Protein AF-A0A016VMX6-F1 (afdb_monomer_lite)

Sequence (117 aa):
MRLDPNASHIEQLVANACCGRALQEDLQKHRRKKILETAEGRKSLKKCRRDLRDHNIPLTALLNEEGIVTSSRREMEAITERFYTNLFRSSVPVVNPNIVMKHLGFFPQKSALRSKA

Organism: NCBI:txid53326

Foldseek 3Di:
DDDDPPDDPVVVVVVVVVVVVVVVVVLVVVLVVQLVVCVVVVHDSVVSVVVSVVVVPDPQLQQDPVSDRDPDPVSSVVSNCVVVCVVPPDPDPPPPCVVVCPPDDDDDDDDDDDDDD

Radius of gyration: 25.3 Å; chains: 1; bounding box: 55×51×58 Å

pLDDT: mean 74.59, std 19.16, range [32.91, 97.38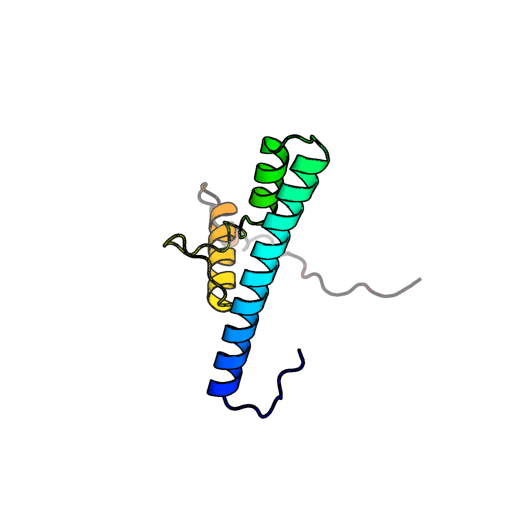]

Structure (mmCIF, N/CA/C/O backbone):
data_AF-A0A016VMX6-F1
#
_entry.id   AF-A0A016VMX6-F1
#
loop_
_atom_site.group_PDB
_atom_site.id
_atom_site.type_symbol
_atom_site.label_atom_id
_atom_site.label_alt_id
_atom_site.label_comp_id
_atom_site.label_asym_id
_atom_site.label_entity_id
_atom_site.label_seq_id
_atom_site.pdbx_PDB_ins_code
_atom_site.Cartn_x
_atom_site.Cartn_y
_atom_site.Cartn_z
_atom_site.occupancy
_atom_site.B_iso_or_equiv
_atom_site.auth_seq_id
_atom_site.auth_comp_id
_atom_site.auth_asym_id
_atom_site.auth_atom_id
_atom_site.pdbx_PDB_model_num
ATOM 1 N N . MET A 1 1 ? 6.644 13.952 -11.680 1.00 53.19 1 MET A N 1
ATOM 2 C CA . MET A 1 1 ? 8.003 14.233 -12.188 1.00 53.19 1 MET A CA 1
ATOM 3 C C . MET A 1 1 ? 8.057 13.778 -13.635 1.00 53.19 1 MET A C 1
ATOM 5 O O . MET A 1 1 ? 7.621 12.666 -13.904 1.00 53.19 1 MET A O 1
ATOM 9 N N . ARG A 1 2 ? 8.473 14.642 -14.568 1.00 55.34 2 ARG A N 1
ATOM 10 C CA . ARG A 1 2 ? 8.693 14.244 -15.966 1.00 55.34 2 ARG A CA 1
ATOM 11 C C . ARG A 1 2 ? 10.072 13.594 -16.036 1.00 55.34 2 ARG A C 1
ATOM 13 O O . ARG A 1 2 ? 11.055 14.269 -15.758 1.00 55.34 2 ARG A O 1
ATOM 20 N N . LEU A 1 3 ? 10.118 12.294 -16.311 1.00 61.50 3 LEU A N 1
ATOM 21 C CA . LEU A 1 3 ? 11.367 11.599 -16.613 1.00 61.50 3 LEU A CA 1
ATOM 22 C C . LEU A 1 3 ? 11.807 12.026 -18.016 1.00 61.50 3 LEU A C 1
ATOM 24 O O . LEU A 1 3 ? 10.973 12.076 -18.922 1.00 61.50 3 LEU A O 1
ATOM 28 N N . ASP A 1 4 ? 13.080 12.382 -18.169 1.00 67.06 4 ASP A N 1
ATOM 29 C CA . ASP A 1 4 ? 13.659 12.676 -19.477 1.00 67.06 4 ASP A CA 1
ATOM 30 C C . ASP A 1 4 ? 13.658 11.383 -20.315 1.00 67.06 4 ASP A C 1
ATOM 32 O O . ASP A 1 4 ? 14.247 10.386 -19.884 1.00 67.06 4 ASP A O 1
ATOM 36 N N . PRO A 1 5 ? 12.989 11.356 -21.482 1.00 68.56 5 PRO A N 1
ATOM 37 C CA . PRO A 1 5 ? 12.968 10.181 -22.347 1.00 68.56 5 PRO A CA 1
ATOM 38 C C . PRO A 1 5 ? 14.355 9.773 -22.874 1.00 68.56 5 PRO A C 1
ATOM 40 O O . PRO A 1 5 ? 14.494 8.641 -23.331 1.00 68.56 5 PRO A O 1
ATOM 43 N N . ASN A 1 6 ? 15.372 10.638 -22.777 1.00 75.88 6 ASN A N 1
ATOM 44 C CA . ASN A 1 6 ? 16.751 10.353 -23.185 1.00 75.88 6 ASN A CA 1
ATOM 45 C C . ASN A 1 6 ? 17.691 9.969 -22.024 1.00 75.88 6 ASN A C 1
ATOM 47 O O . ASN A 1 6 ? 18.875 9.736 -22.265 1.00 75.88 6 ASN A O 1
ATOM 51 N N . ALA A 1 7 ? 17.198 9.891 -20.782 1.00 74.56 7 ALA A N 1
ATOM 52 C CA . ALA A 1 7 ? 18.022 9.533 -19.627 1.00 74.56 7 ALA A CA 1
ATOM 53 C C . ALA A 1 7 ? 18.568 8.101 -19.735 1.00 74.56 7 ALA A C 1
ATOM 55 O O . ALA A 1 7 ? 17.842 7.166 -20.094 1.00 74.56 7 ALA A O 1
ATOM 56 N N . SER A 1 8 ? 19.834 7.919 -19.356 1.00 86.62 8 SER A N 1
ATOM 57 C CA . SER A 1 8 ? 20.474 6.603 -19.301 1.00 86.62 8 SER A CA 1
ATOM 58 C C . SER A 1 8 ? 19.714 5.669 -18.351 1.00 86.62 8 SER A C 1
ATOM 60 O O . SER A 1 8 ? 19.136 6.101 -17.352 1.00 86.62 8 SER A O 1
ATOM 62 N N . HIS A 1 9 ? 19.742 4.360 -18.618 1.00 82.38 9 HIS A N 1
ATOM 63 C CA . HIS A 1 9 ? 19.076 3.355 -17.781 1.00 82.38 9 HIS A CA 1
ATOM 64 C C . HIS A 1 9 ? 19.452 3.483 -16.291 1.00 82.38 9 HIS A C 1
ATOM 66 O O . HIS A 1 9 ? 18.602 3.351 -15.412 1.00 82.38 9 HIS A O 1
ATOM 72 N N . ILE A 1 10 ? 20.715 3.816 -16.006 1.00 85.12 10 ILE A N 1
ATOM 73 C CA . ILE A 1 10 ? 21.212 4.030 -14.641 1.00 85.12 10 ILE A CA 1
ATOM 74 C C . ILE A 1 10 ? 20.560 5.264 -14.001 1.00 85.12 10 ILE A C 1
ATOM 76 O O . ILE A 1 10 ? 20.144 5.211 -12.845 1.00 85.12 10 ILE A O 1
ATOM 80 N N . GLU A 1 11 ? 20.410 6.360 -14.744 1.00 85.06 11 GLU A N 1
ATOM 81 C CA . GLU A 1 11 ? 19.786 7.594 -14.252 1.00 85.06 11 GLU A CA 1
ATOM 82 C C . GLU A 1 11 ? 18.305 7.379 -13.926 1.00 85.06 11 GLU A C 1
ATOM 84 O O . GLU A 1 11 ? 17.820 7.856 -12.900 1.00 85.06 11 GLU A O 1
ATOM 89 N N . GLN A 1 12 ? 17.600 6.584 -14.739 1.00 78.56 12 GLN A N 1
ATOM 90 C CA . GLN A 1 12 ? 16.213 6.200 -14.468 1.00 78.56 12 GLN A CA 1
ATOM 91 C C . GLN A 1 12 ? 16.088 5.366 -13.185 1.00 78.56 12 GLN A C 1
ATOM 93 O O . GLN A 1 12 ? 15.199 5.619 -12.369 1.00 78.56 12 GLN A O 1
ATOM 98 N N . LEU A 1 13 ? 16.988 4.399 -12.967 1.00 80.06 13 LEU A N 1
ATOM 99 C CA . LEU A 1 13 ? 17.010 3.598 -11.737 1.00 80.06 13 LEU A CA 1
ATOM 100 C C . LEU A 1 13 ? 17.261 4.467 -10.500 1.00 80.06 13 LEU A C 1
ATOM 102 O O . LEU A 1 13 ? 16.560 4.330 -9.495 1.00 80.06 13 LEU A O 1
ATOM 106 N N . VAL A 1 14 ? 18.218 5.394 -10.582 1.00 87.50 14 VAL A N 1
ATOM 107 C CA . VAL A 1 14 ? 18.524 6.335 -9.497 1.00 87.50 14 VAL A CA 1
ATOM 108 C C . VAL A 1 14 ? 17.328 7.245 -9.213 1.00 87.50 14 VAL A C 1
ATOM 110 O O . VAL A 1 14 ? 16.941 7.393 -8.053 1.00 87.50 14 VAL A O 1
ATOM 113 N N . ALA A 1 15 ? 16.695 7.802 -10.249 1.00 82.25 15 ALA A N 1
ATOM 114 C CA . ALA A 1 15 ? 15.510 8.644 -10.105 1.00 82.25 15 ALA A CA 1
ATOM 115 C C . ALA A 1 15 ? 14.349 7.888 -9.441 1.00 82.25 15 ALA A C 1
ATOM 117 O O . ALA A 1 15 ? 13.743 8.398 -8.496 1.00 82.25 15 ALA A O 1
ATOM 118 N N . ASN A 1 16 ? 14.083 6.651 -9.867 1.00 78.50 16 ASN A N 1
ATOM 119 C CA . ASN A 1 16 ? 13.050 5.801 -9.276 1.00 78.50 16 ASN A CA 1
ATOM 120 C C . ASN A 1 16 ? 13.344 5.483 -7.804 1.00 78.50 16 ASN A C 1
ATOM 122 O O . ASN A 1 16 ? 12.452 5.590 -6.961 1.00 78.50 16 ASN A O 1
ATOM 126 N N . ALA A 1 17 ? 14.595 5.156 -7.470 1.00 79.81 17 ALA A N 1
ATOM 127 C CA . ALA A 1 17 ? 15.004 4.904 -6.091 1.00 79.81 17 ALA A CA 1
ATOM 128 C C . ALA A 1 17 ? 14.851 6.153 -5.205 1.00 79.81 17 ALA A C 1
ATOM 130 O O . ALA A 1 17 ? 14.354 6.060 -4.081 1.00 79.81 17 ALA A O 1
ATOM 131 N N . CYS A 1 18 ? 15.231 7.331 -5.711 1.00 87.81 18 CYS A N 1
ATOM 132 C CA . CYS A 1 18 ? 15.019 8.606 -5.025 1.00 87.81 18 CYS A CA 1
ATOM 133 C C . CYS A 1 18 ? 13.529 8.885 -4.793 1.00 87.81 18 CYS A C 1
ATOM 135 O O . CYS A 1 18 ? 13.146 9.246 -3.682 1.00 87.81 18 CYS A O 1
ATOM 137 N N . CYS A 1 19 ? 12.682 8.659 -5.801 1.00 81.38 19 CYS A N 1
ATOM 138 C CA . CYS A 1 19 ? 11.233 8.820 -5.674 1.00 81.38 19 CYS A CA 1
ATOM 139 C C . CYS A 1 19 ? 10.643 7.866 -4.630 1.00 81.38 19 CYS A C 1
ATOM 141 O O . CYS A 1 19 ? 9.826 8.282 -3.811 1.00 81.38 19 CYS A O 1
ATOM 143 N N . GLY A 1 20 ? 11.084 6.604 -4.626 1.00 78.25 20 GLY A N 1
ATOM 144 C CA . GLY A 1 20 ? 10.665 5.614 -3.636 1.00 78.25 20 GLY A CA 1
ATOM 145 C C . GLY A 1 20 ? 11.000 6.045 -2.206 1.00 78.25 20 GLY A C 1
ATOM 146 O O . GLY A 1 20 ? 10.135 5.990 -1.332 1.00 78.25 20 GLY A O 1
ATOM 147 N N . ARG A 1 21 ? 12.221 6.550 -1.976 1.00 83.00 21 ARG A N 1
ATOM 148 C CA . ARG A 1 21 ? 12.632 7.082 -0.665 1.00 83.00 21 ARG A CA 1
ATOM 149 C C . ARG A 1 21 ? 11.816 8.305 -0.252 1.00 83.00 21 ARG A C 1
ATOM 151 O O . ARG A 1 21 ? 11.283 8.319 0.853 1.00 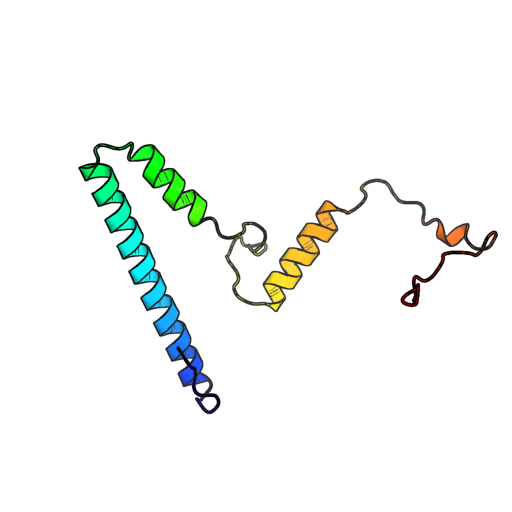83.00 21 ARG A O 1
ATOM 158 N N . ALA A 1 22 ? 11.657 9.283 -1.144 1.00 86.44 22 ALA A N 1
ATOM 159 C CA . ALA A 1 22 ? 10.877 10.489 -0.862 1.00 86.44 22 ALA A CA 1
ATOM 160 C C . ALA A 1 22 ? 9.418 10.153 -0.505 1.00 86.44 22 ALA A C 1
ATOM 162 O O . ALA A 1 22 ? 8.873 10.667 0.470 1.00 86.44 22 ALA A O 1
ATOM 163 N N . LEU A 1 23 ? 8.800 9.219 -1.235 1.00 84.62 23 LEU A N 1
ATOM 164 C CA . LEU A 1 23 ? 7.454 8.737 -0.929 1.00 84.62 23 LEU A CA 1
ATOM 165 C C . LEU A 1 23 ? 7.393 8.049 0.443 1.00 84.62 23 LEU A C 1
ATOM 167 O O . LEU A 1 23 ? 6.455 8.270 1.207 1.00 84.62 23 LEU A O 1
ATOM 171 N N . GLN A 1 24 ? 8.385 7.219 0.774 1.00 83.94 24 GLN A N 1
ATOM 172 C CA . GLN A 1 24 ? 8.451 6.546 2.070 1.00 83.94 24 GLN A CA 1
ATOM 173 C C . GLN A 1 24 ? 8.552 7.551 3.227 1.00 83.94 24 GLN A C 1
ATOM 175 O O . GLN A 1 24 ? 7.886 7.375 4.252 1.00 83.94 24 GLN A O 1
ATOM 180 N N . GLU A 1 25 ? 9.349 8.606 3.070 1.00 89.38 25 GLU A N 1
ATOM 181 C CA . GLU A 1 25 ? 9.469 9.695 4.043 1.00 89.38 25 GLU A CA 1
ATOM 182 C C . GLU A 1 25 ? 8.148 10.451 4.216 1.00 89.38 25 GLU A C 1
ATOM 184 O O . GLU A 1 25 ? 7.689 10.641 5.348 1.00 89.38 25 GLU A O 1
ATOM 189 N N . ASP A 1 26 ? 7.482 10.799 3.115 1.00 91.56 26 ASP A N 1
ATOM 190 C CA . ASP A 1 26 ? 6.178 11.466 3.142 1.00 91.56 26 ASP A CA 1
ATOM 191 C C . ASP A 1 26 ? 5.105 10.605 3.818 1.00 91.56 26 ASP A C 1
ATOM 193 O O . ASP A 1 26 ? 4.339 11.096 4.655 1.00 91.56 26 ASP A O 1
ATOM 197 N N . LEU A 1 27 ? 5.084 9.297 3.545 1.00 88.25 27 LEU A N 1
ATOM 198 C CA . LEU A 1 27 ? 4.183 8.358 4.216 1.00 88.25 27 LEU A CA 1
ATOM 199 C C . LEU A 1 27 ? 4.448 8.294 5.725 1.00 88.25 27 LEU A C 1
ATOM 201 O O . LEU A 1 27 ? 3.504 8.272 6.523 1.00 88.25 27 LEU A O 1
ATOM 205 N N . GLN A 1 28 ? 5.714 8.294 6.149 1.00 90.00 28 GLN A N 1
ATOM 206 C CA . GLN A 1 28 ? 6.058 8.343 7.571 1.00 90.00 28 GLN A CA 1
ATOM 207 C C . GLN A 1 28 ? 5.630 9.664 8.214 1.00 90.00 28 GLN A C 1
ATOM 209 O O . GLN A 1 28 ? 5.047 9.655 9.303 1.00 90.00 28 GLN A O 1
ATOM 214 N N . LYS A 1 29 ? 5.874 10.792 7.543 1.00 95.00 29 LYS A N 1
ATOM 215 C CA . LYS A 1 29 ? 5.465 12.122 8.004 1.00 95.00 29 LYS A CA 1
ATOM 216 C C . LYS A 1 29 ? 3.948 12.207 8.154 1.00 95.00 29 LYS A C 1
ATOM 218 O O . LYS A 1 29 ? 3.466 12.651 9.196 1.00 95.00 29 LYS A O 1
ATOM 223 N N . HIS A 1 30 ? 3.197 11.703 7.175 1.00 92.69 30 HIS A N 1
ATOM 224 C CA . HIS A 1 30 ? 1.740 11.619 7.232 1.00 92.69 30 HIS A CA 1
ATOM 225 C C . HIS A 1 30 ? 1.258 10.767 8.414 1.00 92.69 30 HIS A C 1
ATOM 227 O O . HIS A 1 30 ? 0.396 11.205 9.176 1.00 92.69 30 HIS A O 1
ATOM 233 N N . ARG A 1 31 ? 1.844 9.577 8.622 1.00 92.25 31 ARG A N 1
ATOM 234 C CA . ARG A 1 31 ? 1.507 8.709 9.765 1.00 92.25 31 ARG A CA 1
ATOM 235 C C . ARG A 1 31 ? 1.725 9.418 11.102 1.00 92.25 31 ARG A C 1
ATOM 237 O O . ARG A 1 31 ? 0.835 9.389 11.950 1.00 92.25 31 ARG A O 1
ATOM 244 N N . ARG A 1 32 ? 2.879 10.069 11.286 1.00 95.19 32 ARG A N 1
ATOM 245 C CA . ARG A 1 32 ? 3.202 10.820 12.514 1.00 95.19 32 ARG A CA 1
ATOM 246 C C . ARG A 1 32 ? 2.216 11.965 12.738 1.00 95.19 32 ARG A C 1
ATOM 248 O O . ARG A 1 32 ? 1.651 12.064 13.823 1.00 95.19 32 ARG A O 1
ATOM 255 N N . LYS A 1 33 ? 1.954 12.762 11.697 1.00 96.44 33 LYS A N 1
ATOM 256 C CA . LYS A 1 33 ? 0.991 13.869 11.731 1.00 96.44 33 LYS A CA 1
ATOM 257 C C . LYS A 1 33 ? -0.406 13.391 12.139 1.00 96.44 33 LYS A C 1
ATOM 259 O O . LYS A 1 33 ? -0.974 13.926 13.080 1.00 96.44 33 LYS A O 1
ATOM 264 N N . LYS A 1 34 ? -0.924 12.332 11.509 1.00 95.44 34 LYS A N 1
ATOM 265 C CA . LYS A 1 34 ? -2.269 11.808 11.802 1.00 95.44 34 LYS A CA 1
ATOM 266 C C . LYS A 1 34 ? -2.400 11.292 13.240 1.00 95.44 34 LYS A C 1
ATOM 268 O O . LYS A 1 34 ? -3.443 11.470 13.868 1.00 95.44 34 LYS A O 1
ATOM 273 N N . ILE A 1 35 ? -1.352 10.657 13.773 1.00 95.94 35 ILE A N 1
ATOM 274 C CA . ILE A 1 35 ? -1.320 10.208 15.174 1.00 95.94 35 ILE A CA 1
ATOM 275 C C . ILE A 1 35 ? -1.343 11.410 16.123 1.00 95.94 35 ILE A C 1
ATOM 277 O O . ILE A 1 35 ? -2.118 11.390 17.079 1.00 95.94 35 ILE A O 1
ATOM 281 N N . LEU A 1 36 ? -0.538 12.441 15.846 1.00 97.38 36 LEU A N 1
ATOM 282 C CA . LEU A 1 36 ? -0.489 13.665 16.646 1.00 97.38 36 LEU A CA 1
ATOM 283 C C . LEU A 1 36 ? -1.851 14.372 16.665 1.00 97.38 36 LEU A C 1
ATOM 285 O O . LEU A 1 36 ? -2.414 14.564 17.736 1.00 97.38 36 LEU A O 1
ATOM 289 N N . GLU A 1 37 ? -2.441 14.626 15.497 1.00 96.69 37 GLU A N 1
ATOM 290 C CA . GLU A 1 37 ? -3.767 15.253 15.370 1.00 96.69 37 GLU A CA 1
ATOM 291 C C . GLU A 1 37 ? -4.866 14.445 16.083 1.00 96.69 37 GLU A C 1
ATOM 293 O O . GLU A 1 37 ? -5.801 14.996 16.665 1.00 96.69 37 GLU A O 1
ATOM 298 N N . THR A 1 38 ? -4.769 13.111 16.059 1.00 97.38 38 THR A N 1
ATOM 299 C CA . THR A 1 38 ? -5.708 12.235 16.775 1.00 97.38 38 THR A CA 1
ATOM 300 C C . THR A 1 38 ? -5.546 12.370 18.289 1.00 97.38 38 THR A C 1
ATOM 302 O O . THR A 1 38 ? -6.554 12.407 18.999 1.00 97.38 38 THR A O 1
ATOM 305 N N . ALA A 1 39 ? -4.304 12.438 18.780 1.00 96.25 39 ALA A N 1
ATOM 306 C CA . ALA A 1 39 ? -4.006 12.622 20.196 1.00 96.25 39 ALA A CA 1
ATOM 307 C C . ALA A 1 39 ? -4.488 13.992 20.695 1.00 96.25 39 ALA A C 1
ATOM 309 O O . ALA A 1 39 ? -5.198 14.059 21.697 1.00 96.25 39 ALA A O 1
ATOM 310 N N . GLU A 1 40 ? -4.177 15.061 19.960 1.00 97.31 40 GLU A N 1
ATOM 311 C CA . GLU A 1 40 ? -4.625 16.431 20.246 1.00 97.31 40 GLU A CA 1
ATOM 312 C C . GLU A 1 40 ? -6.153 16.534 20.242 1.00 97.31 40 GLU A C 1
ATOM 314 O O . GLU A 1 40 ? -6.751 17.099 21.156 1.00 97.31 40 GLU A O 1
ATOM 319 N N . GLY A 1 41 ? -6.806 15.894 19.269 1.00 96.69 41 GLY A N 1
ATOM 320 C CA . GLY A 1 41 ? -8.262 15.809 19.193 1.00 96.69 41 GLY A CA 1
ATOM 321 C C . GLY A 1 41 ? -8.910 14.895 20.239 1.00 96.69 41 GLY A C 1
ATOM 322 O O . GLY A 1 41 ? -10.124 14.704 20.177 1.00 96.69 41 GLY A O 1
ATOM 323 N N . ARG A 1 42 ? -8.134 14.286 21.154 1.00 93.69 42 ARG A N 1
ATOM 324 C CA . ARG A 1 42 ? -8.587 13.307 22.165 1.00 93.69 42 ARG A CA 1
ATOM 325 C C . ARG A 1 42 ? -9.424 12.166 21.568 1.00 93.69 42 ARG A C 1
ATOM 327 O O . ARG A 1 42 ? -10.331 11.629 22.202 1.00 93.69 42 ARG A O 1
ATOM 334 N N . LYS A 1 43 ? -9.125 11.796 20.321 1.00 95.88 43 LYS A N 1
ATOM 335 C CA . LYS A 1 43 ? -9.794 10.718 19.583 1.00 95.88 43 LYS A CA 1
ATOM 336 C C . LYS A 1 43 ? -9.141 9.372 19.907 1.00 95.88 43 LYS A C 1
ATOM 338 O O . LYS A 1 43 ? -8.027 9.289 20.420 1.00 95.88 43 LYS A O 1
ATOM 343 N N . SER A 1 44 ? -9.822 8.278 19.567 1.00 96.19 44 SER A N 1
ATOM 344 C CA . SER A 1 44 ? -9.292 6.929 19.799 1.00 96.19 44 SER A CA 1
ATOM 345 C C . SER A 1 44 ? -8.044 6.650 18.952 1.00 96.19 44 SER A C 1
ATOM 347 O O . SER A 1 44 ? -8.132 6.386 17.749 1.00 96.19 44 SER A O 1
ATOM 349 N N . LEU A 1 45 ? -6.877 6.607 19.601 1.00 95.56 45 LEU A N 1
ATOM 350 C CA . LEU A 1 45 ? -5.616 6.200 18.970 1.00 95.56 45 LEU A CA 1
ATOM 351 C C . LEU A 1 45 ? -5.677 4.770 18.421 1.00 95.56 45 LEU A C 1
ATOM 353 O O . LEU A 1 45 ? -5.080 4.480 17.384 1.00 95.56 45 LEU A O 1
ATOM 357 N N . LYS A 1 46 ? -6.435 3.878 19.076 1.00 95.75 46 LYS A N 1
ATOM 358 C CA . LYS A 1 46 ? -6.649 2.500 18.609 1.00 95.75 46 LYS A CA 1
ATOM 359 C C . LYS A 1 46 ? -7.324 2.481 17.237 1.00 95.75 46 LYS A C 1
ATOM 361 O O . LYS A 1 46 ? -6.892 1.727 16.367 1.00 95.75 46 LYS A O 1
ATOM 366 N N . LYS A 1 47 ? -8.353 3.314 17.040 1.00 94.94 47 LYS A N 1
ATOM 367 C CA . LYS A 1 47 ? -9.029 3.456 15.744 1.00 94.94 47 LYS A CA 1
ATOM 368 C C . LYS A 1 47 ? -8.087 4.054 14.698 1.00 94.94 47 LYS A C 1
ATOM 370 O O . LYS A 1 47 ? -7.886 3.438 13.663 1.00 94.94 47 LYS A O 1
ATOM 375 N N . CYS A 1 48 ? -7.404 5.157 15.015 1.00 94.75 48 CYS A N 1
ATOM 376 C CA . CYS A 1 48 ? -6.454 5.788 14.090 1.00 94.75 48 CYS A CA 1
ATOM 377 C C . CYS A 1 48 ? -5.361 4.825 13.596 1.00 94.75 48 CYS A C 1
ATOM 379 O O . CYS A 1 48 ? -5.039 4.811 12.409 1.00 94.75 48 CYS A O 1
ATOM 381 N N . ARG A 1 49 ? -4.780 4.010 14.487 1.00 92.25 49 ARG A N 1
ATOM 382 C CA . ARG A 1 49 ? -3.761 3.015 14.106 1.00 92.25 49 ARG A CA 1
ATOM 383 C C . ARG A 1 49 ? -4.322 1.936 13.179 1.00 92.25 49 ARG A C 1
ATOM 385 O O . ARG A 1 49 ? -3.615 1.512 12.271 1.00 92.25 49 ARG A O 1
ATOM 392 N N . ARG A 1 50 ? -5.570 1.508 13.398 1.00 92.12 50 ARG A N 1
ATOM 393 C CA . ARG A 1 50 ? -6.261 0.551 12.525 1.00 92.12 50 ARG A CA 1
ATOM 394 C C . ARG A 1 50 ? -6.483 1.146 11.140 1.00 92.12 50 ARG A C 1
ATOM 396 O O . ARG A 1 50 ? -6.012 0.563 10.177 1.00 92.12 50 ARG A O 1
ATOM 403 N N . ASP A 1 51 ? -7.063 2.340 11.066 1.00 90.00 51 ASP A N 1
ATOM 404 C CA . ASP A 1 51 ? -7.323 3.020 9.794 1.00 90.00 51 ASP A CA 1
ATOM 405 C C . ASP A 1 51 ? -6.017 3.208 8.995 1.00 90.00 51 ASP A C 1
ATOM 407 O O . ASP A 1 51 ? -5.952 2.931 7.801 1.00 90.00 51 ASP A O 1
ATOM 411 N N . LEU A 1 52 ? -4.926 3.615 9.660 1.00 89.56 52 LEU A N 1
ATOM 412 C CA . LEU A 1 52 ? -3.602 3.744 9.034 1.00 89.56 52 LEU A CA 1
ATOM 413 C C . LEU A 1 52 ? -3.043 2.423 8.487 1.00 89.56 52 LEU A C 1
ATOM 415 O O . LEU A 1 52 ? -2.321 2.442 7.486 1.00 89.56 52 LEU A O 1
ATOM 419 N N . ARG A 1 53 ? -3.335 1.303 9.157 1.00 84.50 53 ARG A N 1
ATOM 420 C CA . ARG A 1 53 ? -2.922 -0.035 8.726 1.00 84.50 53 ARG A CA 1
ATOM 421 C C . ARG A 1 53 ? -3.765 -0.510 7.551 1.00 84.50 53 ARG A C 1
ATOM 423 O O . ARG A 1 53 ? -3.198 -1.013 6.593 1.00 84.50 53 ARG A O 1
ATOM 430 N N . ASP A 1 54 ? -5.077 -0.309 7.607 1.00 81.12 54 ASP A N 1
ATOM 431 C CA . ASP A 1 54 ? -6.012 -0.784 6.588 1.00 81.12 54 ASP A CA 1
ATOM 432 C C . ASP A 1 54 ? -5.785 -0.074 5.237 1.00 81.12 54 ASP A C 1
ATOM 434 O O . ASP A 1 54 ? -5.865 -0.702 4.187 1.00 81.12 54 ASP A O 1
ATOM 438 N N . HIS A 1 55 ? -5.356 1.194 5.247 1.00 70.56 55 HIS A N 1
ATOM 439 C CA . HIS A 1 55 ? -4.904 1.903 4.038 1.00 70.56 55 HIS A CA 1
ATOM 440 C C . HIS A 1 55 ? -3.521 1.475 3.513 1.00 70.56 55 HIS A C 1
ATOM 442 O O . HIS A 1 55 ? -3.128 1.895 2.429 1.00 70.56 55 HIS A O 1
ATOM 448 N N . ASN A 1 56 ? -2.752 0.703 4.284 1.00 65.75 56 ASN A N 1
ATOM 449 C CA . ASN A 1 56 ? -1.406 0.243 3.927 1.00 65.75 56 ASN A CA 1
ATOM 450 C C . ASN A 1 56 ? -1.342 -1.243 3.597 1.00 65.75 56 ASN A C 1
ATOM 452 O O . ASN A 1 56 ? -0.239 -1.750 3.420 1.00 65.75 56 ASN A O 1
ATOM 456 N N . ILE A 1 57 ? -2.475 -1.943 3.549 1.00 59.91 57 ILE A N 1
ATOM 457 C CA . ILE A 1 57 ? -2.497 -3.341 3.131 1.00 59.91 57 ILE A CA 1
ATOM 458 C C . ILE A 1 57 ? -2.127 -3.327 1.638 1.00 59.91 57 ILE A C 1
ATOM 460 O O . ILE A 1 57 ? -2.920 -2.824 0.836 1.00 59.91 57 ILE A O 1
ATOM 464 N N . PRO A 1 58 ? -0.934 -3.819 1.240 1.00 61.25 58 PRO A N 1
ATOM 465 C CA . PRO A 1 58 ? -0.689 -4.124 -0.167 1.00 61.25 58 PRO A CA 1
ATOM 466 C C . PRO A 1 58 ? -1.821 -5.051 -0.596 1.00 61.25 58 PRO A C 1
ATOM 468 O O . PRO A 1 58 ? -2.241 -5.854 0.237 1.00 61.25 58 PRO A O 1
ATOM 471 N N . LEU A 1 59 ? -2.336 -4.980 -1.830 1.00 58.59 59 LEU A N 1
ATOM 472 C CA . LEU A 1 59 ? -3.272 -6.018 -2.271 1.00 58.59 59 LEU A CA 1
ATOM 473 C C . LEU A 1 59 ? -2.591 -7.357 -1.972 1.00 58.59 59 LEU A C 1
ATOM 475 O O . LEU A 1 59 ? -1.574 -7.673 -2.577 1.00 58.59 59 LEU A O 1
ATOM 479 N N . THR A 1 60 ? -3.092 -8.107 -0.992 1.00 57.75 60 THR A N 1
ATOM 480 C CA . THR A 1 60 ? -2.474 -9.374 -0.581 1.00 57.75 60 THR A CA 1
ATOM 481 C C . THR A 1 60 ? -2.480 -10.358 -1.747 1.00 57.75 60 THR A C 1
ATOM 483 O O . THR A 1 60 ? -1.641 -11.244 -1.814 1.00 57.75 60 THR A O 1
ATOM 486 N N . ALA A 1 61 ? -3.371 -10.125 -2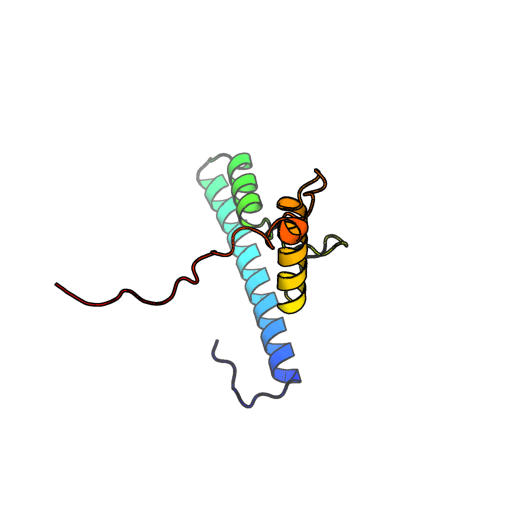.714 1.00 55.34 61 ALA A N 1
ATOM 487 C CA . ALA A 1 61 ? -3.426 -10.765 -4.018 1.00 55.34 61 ALA A CA 1
ATOM 488 C C . ALA A 1 61 ? -2.250 -10.438 -4.964 1.00 55.34 61 ALA A C 1
ATOM 490 O O . ALA A 1 61 ? -2.231 -10.962 -6.065 1.00 55.34 61 ALA A O 1
ATOM 491 N N . LEU A 1 62 ? -1.309 -9.566 -4.592 1.00 68.94 62 LEU A N 1
ATOM 492 C CA . LEU A 1 62 ? -0.098 -9.242 -5.364 1.00 68.94 62 LEU A CA 1
ATOM 493 C C . LEU A 1 62 ? 1.185 -9.671 -4.641 1.00 68.94 62 LEU A C 1
ATOM 495 O O . LEU A 1 62 ? 2.282 -9.255 -5.019 1.00 68.94 62 LEU A O 1
ATOM 499 N N . LEU A 1 63 ? 1.049 -10.466 -3.579 1.00 79.56 63 LEU A N 1
ATOM 500 C CA . LEU A 1 63 ? 2.183 -11.144 -2.970 1.00 79.56 63 LEU A CA 1
ATOM 501 C C . LEU A 1 63 ? 2.561 -12.341 -3.841 1.00 79.56 63 LEU A C 1
ATOM 503 O O . LEU A 1 63 ? 1.683 -13.082 -4.286 1.00 79.56 63 LEU A O 1
ATOM 507 N N . ASN A 1 64 ? 3.855 -12.520 -4.087 1.00 74.62 64 ASN A N 1
ATOM 508 C CA . ASN A 1 64 ? 4.360 -13.745 -4.700 1.00 74.62 64 ASN A CA 1
ATOM 509 C C . ASN A 1 64 ? 4.237 -14.938 -3.725 1.00 74.62 64 ASN A C 1
ATOM 511 O O . ASN A 1 64 ? 3.792 -14.781 -2.584 1.00 74.62 64 ASN A O 1
ATOM 515 N N . GLU A 1 65 ? 4.611 -16.143 -4.163 1.00 78.00 65 GLU A N 1
ATOM 516 C CA . GLU A 1 65 ? 4.525 -17.359 -3.331 1.00 78.00 65 GLU A CA 1
ATOM 517 C C . GLU A 1 65 ? 5.367 -17.251 -2.047 1.00 78.00 65 GLU A C 1
ATOM 519 O O . GLU A 1 65 ? 5.047 -17.863 -1.029 1.00 78.00 65 GLU A O 1
ATOM 524 N N . GLU A 1 66 ? 6.409 -16.421 -2.069 1.00 80.25 66 GLU A N 1
ATOM 525 C CA . GLU A 1 66 ? 7.290 -16.124 -0.943 1.00 80.25 66 GLU A CA 1
ATOM 526 C C . GLU A 1 66 ? 6.722 -15.043 0.001 1.00 80.25 66 GLU A C 1
ATOM 528 O O . GLU A 1 66 ? 7.354 -14.691 0.999 1.00 80.25 66 GLU A O 1
ATOM 533 N N . GLY A 1 67 ? 5.530 -14.505 -0.284 1.00 75.50 67 GLY A N 1
ATOM 534 C CA . GLY A 1 67 ? 4.866 -13.489 0.537 1.00 75.50 67 GLY A CA 1
ATOM 535 C C . GLY A 1 67 ? 5.452 -12.080 0.393 1.00 75.50 67 GLY A C 1
ATOM 536 O O . GLY A 1 67 ? 5.194 -11.215 1.233 1.00 75.50 67 GLY A O 1
ATOM 537 N N . ILE A 1 68 ? 6.245 -11.836 -0.649 1.00 79.00 68 ILE A N 1
ATOM 538 C CA . ILE A 1 68 ? 6.894 -10.558 -0.942 1.00 79.00 68 ILE A CA 1
ATOM 539 C C . ILE A 1 68 ? 6.015 -9.746 -1.898 1.00 79.00 68 ILE A C 1
ATOM 541 O O . ILE A 1 68 ? 5.453 -10.265 -2.861 1.00 79.00 68 ILE A O 1
ATOM 545 N N . VAL A 1 69 ? 5.901 -8.442 -1.631 1.00 75.31 69 VAL A N 1
ATOM 546 C CA . VAL A 1 69 ? 5.203 -7.503 -2.518 1.00 75.31 69 VAL A CA 1
ATOM 547 C C . VAL A 1 69 ? 6.031 -7.293 -3.777 1.00 75.31 69 VAL A C 1
ATOM 549 O O . VAL A 1 69 ? 7.133 -6.746 -3.723 1.00 75.31 69 VAL A O 1
ATOM 552 N N . THR A 1 70 ? 5.458 -7.665 -4.911 1.00 76.69 70 THR A N 1
ATOM 553 C CA . THR A 1 70 ? 6.062 -7.457 -6.221 1.00 76.69 70 THR A CA 1
ATOM 554 C C . THR A 1 70 ? 5.580 -6.142 -6.840 1.00 76.69 70 THR A C 1
ATOM 556 O O . THR A 1 70 ? 4.400 -5.799 -6.779 1.00 76.69 70 THR A O 1
ATOM 559 N N . SER A 1 71 ? 6.488 -5.429 -7.513 1.00 74.12 71 SER A N 1
ATOM 560 C CA . SER A 1 71 ? 6.181 -4.270 -8.371 1.00 74.12 71 SER A CA 1
ATOM 561 C C . SER A 1 71 ? 6.359 -4.552 -9.871 1.00 74.12 71 SER A C 1
ATOM 563 O O . SER A 1 71 ? 6.053 -3.699 -10.707 1.00 74.12 71 SER A O 1
ATOM 565 N N . SER A 1 72 ? 6.859 -5.740 -10.231 1.00 83.06 72 SER A N 1
ATOM 566 C CA . SER A 1 72 ? 7.002 -6.178 -11.620 1.00 83.06 72 SER A CA 1
ATOM 567 C C . SER A 1 72 ? 5.634 -6.464 -12.223 1.00 83.06 72 SER A C 1
ATOM 569 O O . SER A 1 72 ? 4.916 -7.352 -11.770 1.00 83.06 72 SER A O 1
ATOM 571 N N . ARG A 1 73 ? 5.296 -5.753 -13.304 1.00 83.06 73 ARG A N 1
ATOM 572 C CA . ARG A 1 73 ? 4.027 -5.936 -14.017 1.00 83.06 73 ARG A CA 1
ATOM 573 C C . ARG A 1 73 ? 3.778 -7.397 -14.402 1.00 83.06 73 ARG A C 1
ATOM 575 O O . ARG A 1 73 ? 2.679 -7.890 -14.190 1.00 83.06 73 ARG A O 1
ATOM 582 N N . ARG A 1 74 ? 4.793 -8.079 -14.944 1.00 86.50 74 ARG A N 1
ATOM 583 C CA . ARG A 1 74 ? 4.670 -9.475 -15.397 1.00 86.50 74 ARG A CA 1
ATOM 584 C C . ARG A 1 74 ? 4.347 -10.420 -14.246 1.00 86.50 74 ARG A C 1
ATOM 586 O O . ARG A 1 74 ? 3.506 -11.295 -14.385 1.00 86.50 74 ARG A O 1
ATOM 593 N N . GLU A 1 75 ? 5.013 -10.235 -13.113 1.00 85.75 75 GLU A N 1
ATOM 594 C CA . GLU A 1 75 ? 4.757 -11.054 -11.930 1.00 85.75 75 GLU A CA 1
ATOM 595 C C . GLU A 1 75 ? 3.388 -10.729 -11.321 1.00 85.75 75 GLU A C 1
ATOM 597 O O . GLU A 1 75 ? 2.653 -11.644 -10.979 1.00 85.75 75 GLU A O 1
ATOM 602 N N . MET A 1 76 ? 2.989 -9.454 -11.262 1.00 86.00 76 MET A N 1
ATOM 603 C CA . MET A 1 76 ? 1.638 -9.067 -10.833 1.00 86.00 76 MET A CA 1
ATOM 604 C C . MET A 1 76 ? 0.549 -9.700 -11.712 1.00 86.00 76 MET A C 1
ATOM 606 O O . MET A 1 76 ? -0.452 -10.191 -11.187 1.00 86.00 76 MET A O 1
ATOM 610 N N . GLU A 1 77 ? 0.741 -9.700 -13.035 1.00 87.56 77 GLU A N 1
ATOM 611 C CA . GLU A 1 77 ? -0.146 -10.364 -13.999 1.00 87.56 77 GLU A CA 1
ATOM 612 C C . GLU A 1 77 ? -0.206 -11.876 -13.727 1.00 87.56 77 GLU A C 1
ATOM 614 O O . GLU A 1 77 ? -1.303 -12.413 -13.584 1.00 87.56 77 GLU A O 1
ATOM 619 N N . ALA A 1 78 ? 0.941 -12.538 -13.538 1.00 89.44 78 ALA A N 1
ATOM 620 C CA . ALA A 1 78 ? 1.011 -13.971 -13.243 1.00 89.44 78 ALA A CA 1
ATOM 621 C C . ALA A 1 78 ? 0.350 -14.350 -11.903 1.00 89.44 78 ALA A C 1
ATOM 623 O O . ALA A 1 78 ? -0.391 -15.332 -11.830 1.00 89.44 78 ALA A O 1
ATOM 624 N N . ILE A 1 79 ? 0.57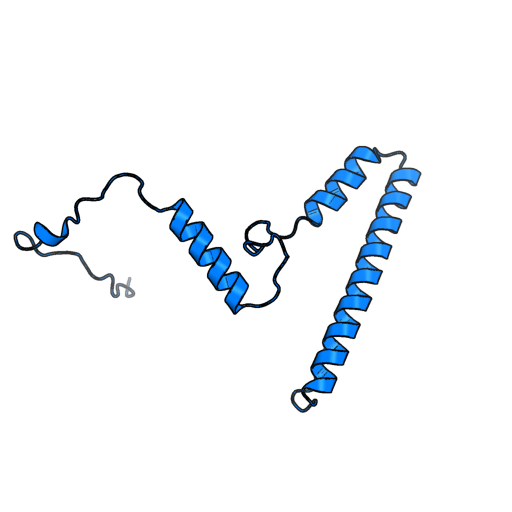3 -13.564 -10.843 1.00 86.56 79 ILE A N 1
ATOM 625 C CA . ILE A 1 79 ? -0.055 -13.780 -9.531 1.00 86.56 79 ILE A CA 1
ATOM 626 C C . ILE A 1 79 ? -1.579 -13.640 -9.661 1.00 86.56 79 ILE A C 1
ATOM 628 O O . ILE A 1 79 ? -2.331 -14.488 -9.176 1.00 86.56 79 ILE A O 1
ATOM 632 N N . THR A 1 80 ? -2.041 -12.607 -10.370 1.00 85.62 80 THR A N 1
ATOM 633 C CA . THR A 1 80 ? -3.472 -12.352 -10.587 1.00 85.62 80 THR A CA 1
ATOM 634 C C . THR A 1 80 ? -4.122 -13.473 -11.402 1.00 85.62 80 THR A C 1
ATOM 636 O O . THR A 1 80 ? -5.193 -13.963 -11.039 1.00 85.62 80 THR A O 1
ATOM 639 N N . GLU A 1 81 ? -3.469 -13.915 -12.478 1.00 88.38 81 GLU A N 1
ATOM 640 C CA . GLU A 1 81 ? -3.920 -15.029 -13.315 1.00 88.38 81 GLU A CA 1
ATOM 641 C C . GLU A 1 81 ? -4.039 -16.321 -12.500 1.00 88.38 81 GLU A C 1
ATOM 643 O O . GLU A 1 81 ? -5.091 -16.964 -12.519 1.00 88.38 81 GLU A O 1
ATOM 648 N N . ARG A 1 82 ? -3.005 -16.676 -11.725 1.00 87.81 82 ARG A N 1
ATOM 649 C CA . ARG A 1 82 ? -3.007 -17.865 -10.860 1.00 87.81 82 ARG A CA 1
ATOM 650 C C . ARG A 1 82 ? -4.124 -17.802 -9.823 1.00 87.81 82 ARG A C 1
ATOM 652 O O . ARG A 1 82 ? -4.836 -18.789 -9.631 1.00 87.81 82 ARG A O 1
ATOM 659 N N . PHE A 1 83 ? -4.294 -16.649 -9.176 1.00 85.12 83 PHE A N 1
ATOM 660 C CA . PHE A 1 83 ? -5.322 -16.436 -8.161 1.00 85.12 83 PHE A CA 1
ATOM 661 C C . PHE A 1 83 ? -6.724 -16.679 -8.724 1.00 85.12 83 PHE A C 1
ATOM 663 O O . PHE A 1 83 ? -7.461 -17.516 -8.201 1.00 85.12 83 PHE A O 1
ATOM 670 N N . TYR A 1 84 ? -7.084 -16.004 -9.818 1.00 87.12 84 TYR A N 1
ATOM 671 C CA . TYR A 1 84 ? -8.419 -16.145 -10.401 1.00 87.12 84 TYR A CA 1
ATOM 672 C C . TYR A 1 84 ? -8.632 -17.503 -11.069 1.00 87.12 84 TYR A C 1
ATOM 674 O O . TYR A 1 84 ? -9.731 -18.050 -10.980 1.00 87.12 84 TYR A O 1
ATOM 682 N N . THR A 1 85 ? -7.590 -18.089 -11.661 1.00 87.94 85 THR A N 1
ATOM 683 C CA . THR A 1 85 ? -7.656 -19.454 -12.199 1.00 87.94 85 THR A CA 1
ATOM 684 C C . THR A 1 85 ? -8.001 -20.445 -11.100 1.00 87.94 85 THR A C 1
ATOM 686 O O . THR A 1 85 ? -8.909 -21.246 -11.281 1.00 87.94 85 THR A O 1
ATOM 689 N N . ASN A 1 86 ? -7.334 -20.373 -9.946 1.00 86.69 86 ASN A N 1
ATOM 690 C CA . ASN A 1 86 ? -7.621 -21.254 -8.816 1.00 86.69 86 ASN A CA 1
ATOM 691 C C . ASN A 1 86 ? -8.996 -20.979 -8.197 1.00 86.69 86 ASN A C 1
ATOM 693 O O . ASN A 1 86 ? -9.697 -21.926 -7.850 1.00 86.69 86 ASN A O 1
ATOM 697 N N . LEU A 1 87 ? -9.395 -19.708 -8.091 1.00 86.38 87 LEU A N 1
ATOM 698 C CA . LEU A 1 87 ? -10.683 -19.312 -7.520 1.00 86.38 87 LEU A CA 1
ATOM 699 C C . LEU A 1 87 ? -11.870 -19.842 -8.334 1.00 86.38 87 LEU A C 1
ATOM 701 O O . LEU A 1 87 ? -12.861 -20.289 -7.761 1.00 86.38 87 LEU A O 1
ATOM 705 N N . PHE A 1 88 ? -11.765 -19.798 -9.663 1.00 85.38 88 PHE A N 1
ATOM 706 C CA . PHE A 1 88 ? -12.812 -20.252 -10.579 1.00 85.38 88 PHE A CA 1
ATOM 707 C C . PHE A 1 88 ? -12.583 -21.674 -11.108 1.00 85.38 88 PHE A C 1
ATOM 709 O O . PHE A 1 88 ? -13.326 -22.141 -11.975 1.00 85.38 88 PHE A O 1
ATOM 716 N N . ARG A 1 89 ? -11.579 -22.396 -10.593 1.00 87.06 89 ARG A N 1
ATOM 717 C CA . ARG A 1 89 ? -11.335 -23.790 -10.963 1.00 87.06 89 ARG A CA 1
ATOM 718 C C . ARG A 1 89 ? -12.457 -24.661 -10.405 1.00 87.06 89 ARG A C 1
ATOM 720 O O . ARG A 1 89 ? -12.598 -24.807 -9.195 1.00 87.06 89 ARG A O 1
ATOM 727 N N . SER A 1 90 ? -13.231 -25.285 -11.290 1.00 78.12 90 SER A N 1
ATOM 728 C CA . SER A 1 90 ? -14.211 -26.296 -10.887 1.00 78.12 90 SER A CA 1
ATOM 729 C C . SER A 1 90 ? -13.500 -27.485 -10.236 1.00 78.12 90 SER A C 1
ATOM 731 O O . SER A 1 90 ? -12.602 -28.082 -10.831 1.00 78.12 90 SER A O 1
ATOM 733 N N . SER A 1 91 ? -13.917 -27.841 -9.022 1.00 72.06 91 SER A N 1
ATOM 734 C CA . SER A 1 91 ? -13.489 -29.048 -8.301 1.00 72.06 91 SER A CA 1
ATOM 735 C C . SER A 1 91 ? -14.221 -30.309 -8.768 1.00 72.06 91 SER A C 1
ATOM 737 O O . SER A 1 91 ? -13.774 -31.423 -8.505 1.00 72.06 91 SER A O 1
ATOM 739 N N . VAL A 1 92 ? -15.329 -30.143 -9.493 1.00 74.19 92 VAL A N 1
ATOM 740 C CA . VAL A 1 92 ? -16.030 -31.229 -10.177 1.00 74.19 92 VAL A CA 1
ATOM 741 C C . VAL A 1 92 ? -15.365 -31.422 -11.541 1.00 74.19 92 VAL A C 1
ATOM 743 O O . VAL A 1 92 ? -15.174 -30.417 -12.242 1.00 74.19 92 VAL A O 1
ATOM 746 N N . PRO A 1 93 ? -15.026 -32.662 -11.952 1.00 64.06 93 PRO A N 1
ATOM 747 C CA . PRO A 1 93 ? -14.633 -32.927 -13.323 1.00 64.06 93 PRO A CA 1
ATOM 748 C C . PRO A 1 93 ? -15.783 -32.481 -14.220 1.00 64.06 93 PRO A C 1
ATOM 750 O O . PRO A 1 93 ? -16.833 -33.120 -14.284 1.00 64.06 93 PRO A O 1
ATOM 753 N N . VAL A 1 94 ? -15.601 -31.349 -14.894 1.00 57.75 94 VAL A N 1
ATOM 754 C CA . VAL A 1 94 ? -16.494 -30.965 -15.975 1.00 57.75 94 VAL A CA 1
ATOM 755 C C . VAL A 1 94 ? -16.195 -31.971 -17.074 1.00 57.75 94 VAL A C 1
ATOM 757 O O . VAL A 1 94 ? -15.163 -31.877 -17.738 1.00 57.75 94 VAL A O 1
ATOM 760 N N . VAL A 1 95 ? -17.051 -32.986 -17.220 1.00 54.56 95 VAL A N 1
ATOM 761 C CA . VAL A 1 95 ? -17.046 -33.841 -18.408 1.00 54.56 95 VAL A CA 1
ATOM 762 C C . VAL A 1 95 ? -17.155 -32.881 -19.575 1.00 54.56 95 VAL A C 1
ATOM 764 O O . VAL A 1 95 ? -18.165 -32.198 -19.713 1.00 54.56 95 VAL A O 1
ATOM 767 N N . ASN A 1 96 ? -16.071 -32.748 -20.334 1.00 51.59 96 ASN A N 1
ATOM 768 C CA . ASN A 1 96 ? -15.976 -31.780 -21.408 1.00 51.59 96 ASN A CA 1
ATOM 769 C C . ASN A 1 96 ? -17.169 -31.997 -22.359 1.00 51.59 96 ASN A C 1
ATOM 771 O O . ASN A 1 96 ? -17.204 -33.023 -23.048 1.00 51.59 96 ASN A O 1
ATOM 775 N N . PRO A 1 97 ? -18.151 -31.077 -22.432 1.00 49.97 97 PRO A N 1
ATOM 776 C CA . PRO A 1 97 ? -19.328 -31.287 -23.270 1.00 49.97 97 PRO A CA 1
ATOM 777 C C . PRO A 1 97 ? -18.979 -31.267 -24.768 1.00 49.97 97 PRO A C 1
ATOM 779 O O . PRO A 1 97 ? -19.816 -31.604 -25.603 1.00 49.97 97 PRO A O 1
ATOM 782 N N . ASN A 1 98 ? -17.728 -30.958 -25.135 1.00 48.06 98 ASN A N 1
ATOM 783 C CA . ASN A 1 98 ? -17.249 -30.979 -26.517 1.00 48.06 98 ASN A CA 1
ATOM 784 C C . ASN A 1 98 ? -17.104 -32.384 -27.134 1.00 48.06 98 ASN A C 1
ATOM 786 O O . ASN A 1 98 ? -16.875 -32.475 -28.336 1.00 48.06 98 ASN A O 1
ATOM 790 N N . ILE A 1 99 ? -17.301 -33.478 -26.385 1.00 47.69 99 ILE A N 1
ATOM 791 C CA . ILE A 1 99 ? -17.504 -34.807 -27.006 1.00 47.69 99 ILE A CA 1
ATOM 792 C C . ILE A 1 99 ? -18.966 -34.977 -27.478 1.00 47.69 99 ILE A C 1
ATOM 794 O O . ILE A 1 99 ? -19.235 -35.740 -28.403 1.00 47.69 99 ILE A O 1
ATOM 798 N N . VAL A 1 100 ? -19.909 -34.190 -26.941 1.00 42.34 100 VAL A N 1
ATOM 799 C CA . VAL A 1 100 ? -21.343 -34.246 -27.287 1.00 42.34 100 VAL A CA 1
ATOM 800 C C . VAL A 1 100 ? -21.773 -33.100 -28.228 1.00 42.34 100 VAL A C 1
ATOM 802 O O . VAL A 1 100 ? -22.875 -33.112 -28.764 1.00 42.34 100 VAL A O 1
ATOM 805 N N . MET A 1 101 ? -20.897 -32.148 -28.565 1.00 37.50 101 MET A N 1
ATOM 806 C CA . MET A 1 101 ? -21.211 -31.062 -29.518 1.00 37.50 101 MET A CA 1
ATOM 807 C C . MET A 1 101 ? -21.056 -31.420 -31.012 1.00 37.50 101 MET A C 1
ATOM 809 O O . MET A 1 101 ? -21.028 -30.528 -31.852 1.00 37.50 101 MET A O 1
ATOM 813 N N . LYS A 1 102 ? -20.995 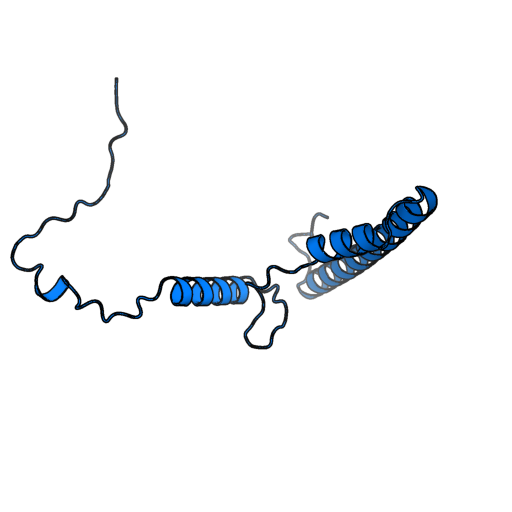-32.703 -31.400 1.00 41.44 102 LYS A N 1
ATOM 814 C CA . LYS A 1 102 ? -21.112 -33.090 -32.826 1.00 41.44 102 LYS A CA 1
ATOM 815 C C . LYS A 1 102 ? -22.561 -33.212 -33.327 1.00 41.44 102 LYS A C 1
ATOM 817 O O . LYS A 1 102 ? -22.760 -33.394 -34.521 1.00 41.44 102 LYS A O 1
ATOM 822 N N . HIS A 1 103 ? -23.561 -33.090 -32.449 1.00 44.59 103 HIS A N 1
ATOM 823 C CA . HIS A 1 103 ? -24.959 -33.414 -32.775 1.00 44.59 103 HIS A CA 1
ATOM 824 C C . HIS A 1 103 ? -25.875 -32.192 -32.888 1.00 44.59 103 HIS A C 1
AT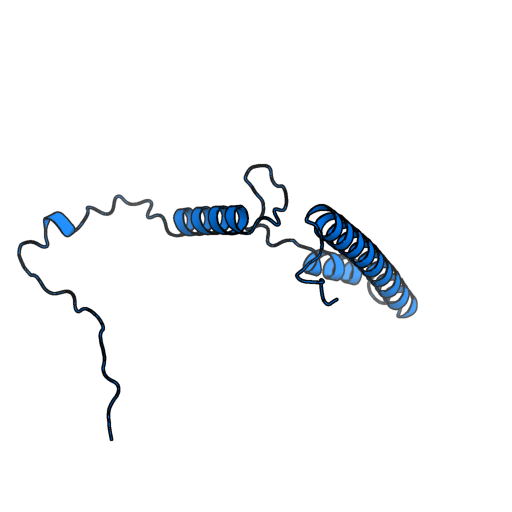OM 826 O O . HIS A 1 103 ? -26.924 -32.303 -33.504 1.00 44.59 103 HIS A O 1
ATOM 832 N N . LEU A 1 104 ? -25.516 -31.035 -32.326 1.00 40.78 104 LEU A N 1
ATOM 833 C CA . LEU A 1 104 ? -26.291 -29.798 -32.474 1.00 40.78 104 LEU A CA 1
ATOM 834 C C . LEU A 1 104 ? -25.344 -28.600 -32.410 1.00 40.78 104 LEU A C 1
ATOM 836 O O . LEU A 1 104 ? -25.059 -28.049 -31.349 1.00 40.78 104 LEU A O 1
ATOM 840 N N . GLY A 1 105 ? -24.799 -28.240 -33.570 1.00 36.62 105 GLY A N 1
ATOM 841 C CA . GLY A 1 105 ? -23.919 -27.093 -33.717 1.00 36.62 105 GLY A CA 1
ATOM 842 C C . GLY A 1 105 ? -24.710 -25.796 -33.809 1.00 36.62 105 GLY A C 1
ATOM 843 O O . GLY A 1 105 ? -25.209 -25.474 -34.880 1.00 36.62 105 GLY A O 1
ATOM 844 N N . PHE A 1 106 ? -24.760 -25.027 -32.720 1.00 39.62 106 PHE A N 1
ATOM 845 C CA . PHE A 1 106 ? -24.767 -23.566 -32.804 1.00 39.62 106 PHE A CA 1
ATOM 846 C C . PHE A 1 106 ? -24.381 -22.936 -31.460 1.00 39.62 106 PHE A C 1
ATOM 848 O O . PHE A 1 106 ? -25.106 -23.057 -30.475 1.00 39.62 106 PHE A O 1
ATOM 855 N N . PHE A 1 107 ? -23.261 -22.213 -31.431 1.00 32.91 107 PHE A N 1
ATOM 856 C CA . PHE A 1 107 ? -23.003 -21.186 -30.423 1.00 32.91 107 PHE A CA 1
ATOM 857 C C . PHE A 1 107 ? -22.772 -19.867 -31.171 1.00 32.91 107 PHE A C 1
ATOM 859 O O . PHE A 1 107 ? -21.904 -19.823 -32.048 1.00 32.91 107 PHE A O 1
ATOM 866 N N . PRO A 1 108 ? -23.546 -18.804 -30.895 1.00 36.06 108 PRO A N 1
ATOM 867 C CA . PRO A 1 108 ? -23.462 -17.574 -31.666 1.00 36.06 108 PRO A CA 1
ATOM 868 C C . PRO A 1 108 ? -22.194 -16.801 -31.299 1.00 36.06 108 PRO A C 1
ATOM 870 O O . PRO A 1 108 ? -21.970 -16.459 -30.135 1.00 36.06 108 PRO A O 1
ATOM 873 N N . GLN A 1 109 ? -21.389 -16.465 -32.309 1.00 40.19 109 GLN A N 1
ATOM 874 C CA . GLN A 1 109 ? -20.423 -15.380 -32.181 1.00 40.19 109 GLN A CA 1
ATOM 875 C C . GLN A 1 109 ? -21.187 -14.061 -32.041 1.00 40.19 109 GLN A C 1
ATOM 877 O O . GLN A 1 109 ? -22.035 -13.726 -32.866 1.00 40.19 109 GLN A O 1
ATOM 882 N N . LYS A 1 110 ? -20.883 -13.298 -30.988 1.00 43.88 110 LYS A N 1
ATOM 883 C CA . LYS A 1 110 ? -21.347 -11.917 -30.863 1.00 43.88 110 LYS A CA 1
ATOM 884 C C . LYS A 1 110 ? -20.508 -11.042 -31.790 1.00 43.88 110 LYS A C 1
ATOM 886 O O . LYS A 1 110 ? -19.423 -10.612 -31.411 1.00 43.88 110 LYS A O 1
ATOM 891 N N . SER A 1 111 ? -21.029 -10.737 -32.970 1.00 40.00 111 SER A N 1
ATOM 892 C CA . SER A 1 111 ? -20.573 -9.594 -33.754 1.00 40.00 111 SER A CA 1
ATOM 893 C C . SER A 1 111 ? -21.765 -8.757 -34.226 1.00 40.00 111 SER A C 1
ATOM 895 O O . SER A 1 111 ? -22.690 -9.238 -34.865 1.00 40.00 111 SER A O 1
ATOM 897 N N . ALA A 1 112 ? -21.694 -7.478 -33.848 1.00 44.28 112 ALA A N 1
ATOM 898 C CA . ALA A 1 112 ? -22.333 -6.312 -34.453 1.00 44.28 112 ALA A CA 1
ATOM 899 C C . ALA A 1 112 ? -23.871 -6.265 -34.570 1.00 44.28 112 ALA A C 1
ATOM 901 O O . ALA A 1 112 ? -24.448 -6.677 -35.566 1.00 44.28 112 ALA A O 1
ATOM 902 N N . LEU A 1 113 ? -24.505 -5.527 -33.651 1.00 39.56 113 LEU A N 1
ATOM 903 C CA . LEU A 1 113 ? -25.673 -4.700 -33.975 1.00 39.56 113 LEU A CA 1
ATOM 904 C C . LEU A 1 113 ? -25.485 -3.309 -33.354 1.00 39.56 113 LEU A C 1
ATOM 906 O O . LEU A 1 113 ? -25.857 -3.049 -32.214 1.00 39.56 113 LEU A O 1
ATOM 910 N N . ARG A 1 114 ? -24.870 -2.406 -34.126 1.00 38.50 114 ARG A N 1
ATOM 911 C CA . ARG A 1 114 ? -25.002 -0.955 -33.950 1.00 38.50 114 ARG A CA 1
ATOM 912 C C . ARG A 1 114 ? -25.492 -0.378 -35.273 1.00 38.50 114 ARG A C 1
ATOM 914 O O . ARG A 1 114 ? -24.714 -0.320 -36.216 1.00 38.50 114 ARG A O 1
ATOM 921 N N . SER A 1 115 ? -26.770 0.005 -35.307 1.00 39.78 115 SER A N 1
ATOM 922 C CA . SER A 1 115 ? -27.490 0.824 -36.309 1.00 39.78 115 SER A CA 1
ATOM 923 C C . SER A 1 115 ? -28.920 0.279 -36.368 1.00 39.78 115 SER A C 1
ATOM 925 O O . SER A 1 115 ? -29.072 -0.917 -36.559 1.00 39.78 115 SER A O 1
ATOM 927 N N . LYS A 1 116 ? -30.020 1.014 -36.259 1.00 39.16 116 LYS A N 1
ATOM 928 C CA . LYS A 1 116 ? -30.355 2.441 -36.200 1.00 39.16 116 LYS A CA 1
ATOM 929 C C . LYS A 1 116 ? -31.835 2.460 -35.781 1.00 39.16 116 LYS A C 1
ATOM 931 O O . LYS A 1 116 ? -32.576 1.559 -36.171 1.00 39.16 116 LYS A O 1
ATOM 936 N N . ALA A 1 117 ? -32.248 3.498 -35.076 1.00 37.91 117 ALA A N 1
ATOM 937 C CA . ALA A 1 117 ? -33.548 4.122 -35.275 1.00 37.91 117 ALA A CA 1
ATOM 938 C C . ALA A 1 117 ? -33.279 5.626 -35.309 1.00 37.91 117 ALA A C 1
ATOM 940 O O . ALA A 1 117 ? -32.418 6.061 -34.505 1.00 37.91 117 ALA A O 1
#

Secondary structure (DSSP, 8-state):
----TT--HHHHHHHHHHHHHHHHHHHHHHHHHHHHHHHHTT--HHHHHHHHHHTT---GGGB-TTSPBP--HHHHHHHHHHHHHHHT--SS----GGGTTTSS-------------